Protein AF-A0A0L0F4X4-F1 (afdb_monomer)

Mean predicted aligned error: 3.82 Å

Solvent-accessible surface area (backbone atoms only — not comparable to full-atom values): 4956 Å² total; per-residue (Å²): 120,69,64,62,57,53,52,53,51,49,54,49,53,53,49,55,57,60,69,44,48,64,56,52,63,56,51,57,80,76,48,92,61,45,67,62,46,72,73,46,74,58,91,73,36,34,33,30,35,35,40,47,98,86,69,52,73,48,76,45,83,42,75,70,97,49,69,66,63,53,49,50,50,53,49,55,51,48,59,58,71,76,104

Structure (mmCIF, N/CA/C/O backbone):
data_AF-A0A0L0F4X4-F1
#
_entry.id   AF-A0A0L0F4X4-F1
#
loop_
_atom_site.group_PDB
_atom_site.id
_atom_site.type_symbol
_atom_site.label_atom_id
_atom_site.label_alt_id
_atom_site.label_comp_id
_atom_site.label_asym_id
_atom_site.label_entity_id
_atom_site.label_seq_id
_atom_site.pdbx_PDB_ins_code
_atom_site.Cartn_x
_atom_site.Cartn_y
_atom_site.Cartn_z
_atom_site.occupancy
_atom_site.B_iso_or_equiv
_atom_site.auth_seq_id
_atom_site.auth_comp_id
_atom_site.auth_asym_id
_atom_site.auth_atom_id
_atom_site.pdbx_PDB_model_num
ATOM 1 N N . ASP A 1 1 ? 8.434 -6.735 -29.846 1.00 61.38 1 ASP A N 1
ATOM 2 C CA . ASP A 1 1 ? 7.952 -7.351 -28.595 1.00 61.38 1 ASP A CA 1
ATOM 3 C C . ASP A 1 1 ? 7.799 -6.365 -27.445 1.00 61.38 1 ASP A C 1
ATOM 5 O O . ASP A 1 1 ? 8.546 -6.410 -26.478 1.00 61.38 1 ASP A O 1
ATOM 9 N N . ALA A 1 2 ? 6.829 -5.450 -27.520 1.00 72.38 2 ALA A N 1
ATOM 10 C CA . ALA A 1 2 ? 6.479 -4.615 -26.365 1.00 72.38 2 ALA A CA 1
ATOM 11 C C . ALA A 1 2 ? 5.609 -5.388 -25.356 1.00 72.38 2 ALA A C 1
ATOM 13 O O . ALA A 1 2 ? 5.704 -5.145 -24.157 1.00 72.38 2 ALA A O 1
ATOM 14 N N . ASP A 1 3 ? 4.807 -6.341 -25.838 1.00 74.56 3 ASP A N 1
ATOM 15 C CA . ASP A 1 3 ? 3.893 -7.126 -25.005 1.00 74.56 3 ASP A CA 1
ATOM 16 C C . ASP A 1 3 ? 4.638 -8.096 -24.083 1.00 74.56 3 ASP A C 1
ATOM 18 O O . ASP A 1 3 ? 4.392 -8.084 -22.881 1.00 74.56 3 ASP A O 1
ATOM 22 N N . ALA A 1 4 ? 5.652 -8.808 -24.590 1.00 75.88 4 ALA A N 1
ATOM 23 C CA . ALA A 1 4 ? 6.494 -9.684 -23.768 1.00 75.88 4 ALA A CA 1
ATOM 24 C C . ALA A 1 4 ? 7.153 -8.938 -22.591 1.00 75.88 4 ALA A C 1
ATOM 26 O O . ALA A 1 4 ? 7.161 -9.424 -21.463 1.00 75.88 4 ALA A O 1
ATOM 27 N N . LYS A 1 5 ? 7.636 -7.710 -22.830 1.00 74.56 5 LYS A N 1
ATOM 28 C CA . LYS A 1 5 ? 8.229 -6.860 -21.786 1.00 74.56 5 LYS A CA 1
ATOM 29 C C . LYS A 1 5 ? 7.193 -6.378 -20.761 1.00 74.56 5 LYS A C 1
ATOM 31 O O . LYS A 1 5 ? 7.512 -6.212 -19.586 1.00 74.56 5 LYS A O 1
ATOM 36 N N . ARG A 1 6 ? 5.947 -6.134 -21.183 1.00 78.06 6 ARG A N 1
ATOM 37 C CA . ARG A 1 6 ? 4.854 -5.770 -20.263 1.00 78.06 6 ARG A CA 1
ATOM 38 C C . ARG A 1 6 ? 4.454 -6.951 -19.383 1.00 78.06 6 ARG A C 1
ATOM 40 O O . ARG A 1 6 ? 4.186 -6.733 -18.205 1.00 78.06 6 ARG A O 1
ATOM 47 N N . ASP A 1 7 ? 4.437 -8.162 -19.928 1.00 80.69 7 ASP A N 1
ATOM 48 C CA . ASP A 1 7 ? 4.114 -9.373 -19.172 1.00 80.69 7 ASP A CA 1
ATOM 49 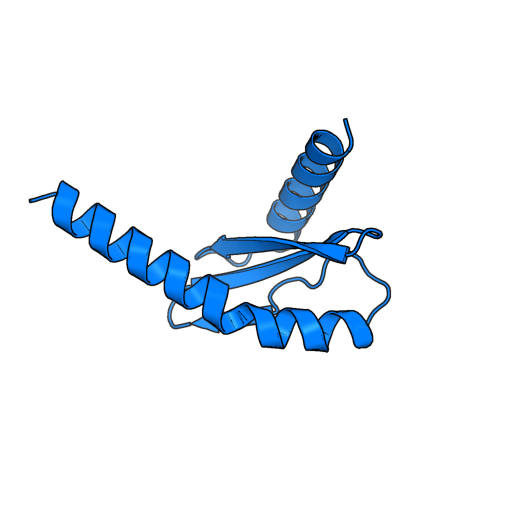C C . ASP A 1 7 ? 5.219 -9.746 -18.175 1.00 80.69 7 ASP A C 1
ATOM 51 O O . ASP A 1 7 ? 4.920 -10.039 -17.018 1.00 80.69 7 ASP A O 1
ATOM 55 N N . GLU A 1 8 ? 6.494 -9.622 -18.552 1.00 80.06 8 GLU A N 1
ATOM 56 C CA . GLU A 1 8 ? 7.621 -9.802 -17.625 1.00 80.06 8 GLU A CA 1
ATOM 57 C C . GLU A 1 8 ? 7.535 -8.837 -16.430 1.00 80.06 8 GLU A C 1
ATOM 59 O O . GLU A 1 8 ? 7.605 -9.263 -15.275 1.00 80.06 8 GLU A O 1
ATOM 64 N N . ASN A 1 9 ? 7.262 -7.553 -16.691 1.00 84.69 9 ASN A N 1
ATOM 65 C CA . ASN A 1 9 ? 7.063 -6.562 -15.633 1.00 84.69 9 ASN A CA 1
ATOM 66 C C . ASN A 1 9 ? 5.869 -6.909 -14.729 1.00 84.69 9 ASN A C 1
ATOM 68 O O . ASN A 1 9 ? 5.925 -6.682 -13.524 1.00 84.69 9 ASN A O 1
ATOM 72 N N . ARG A 1 10 ? 4.786 -7.479 -15.272 1.00 89.31 10 ARG A N 1
ATOM 73 C CA . ARG A 1 10 ? 3.634 -7.913 -14.462 1.00 89.31 10 ARG A CA 1
ATOM 74 C C . ARG A 1 10 ? 4.006 -9.040 -13.509 1.00 89.31 10 ARG A C 1
ATOM 76 O O . ARG A 1 10 ? 3.624 -8.984 -12.342 1.00 89.31 10 ARG A O 1
ATOM 83 N N . HIS A 1 11 ? 4.751 -10.032 -13.988 1.00 93.00 11 HIS A N 1
ATOM 84 C CA . HIS A 1 11 ? 5.206 -11.140 -13.152 1.00 93.00 11 HIS A CA 1
ATOM 85 C C . HIS A 1 11 ? 6.175 -10.673 -12.068 1.00 93.00 11 HIS A C 1
ATOM 87 O O . HIS A 1 11 ? 6.045 -11.097 -10.921 1.00 93.00 11 HIS A O 1
ATOM 93 N N 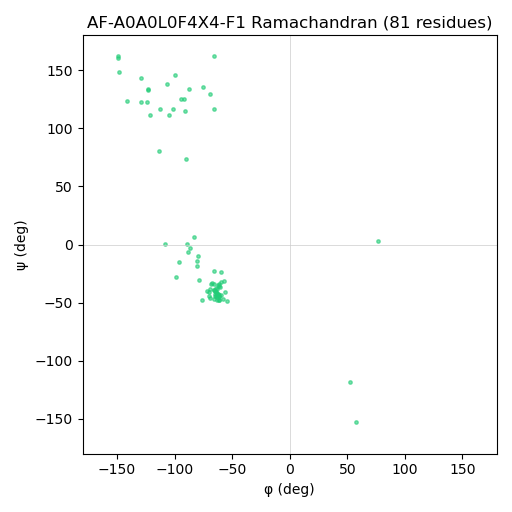. LEU A 1 12 ? 7.084 -9.754 -12.402 1.00 94.06 12 LEU A N 1
ATOM 94 C CA . LEU A 1 12 ? 7.987 -9.156 -11.424 1.00 94.06 12 LEU A CA 1
ATOM 95 C C . LEU A 1 12 ? 7.218 -8.364 -10.359 1.00 94.06 12 LEU A C 1
ATOM 97 O O . LEU A 1 12 ? 7.430 -8.579 -9.170 1.00 94.06 12 LEU A O 1
ATOM 101 N N . ASN A 1 13 ? 6.276 -7.510 -10.767 1.00 94.38 13 ASN A N 1
ATOM 102 C CA . ASN A 1 13 ? 5.462 -6.728 -9.835 1.00 94.38 13 ASN A CA 1
ATOM 103 C C . ASN A 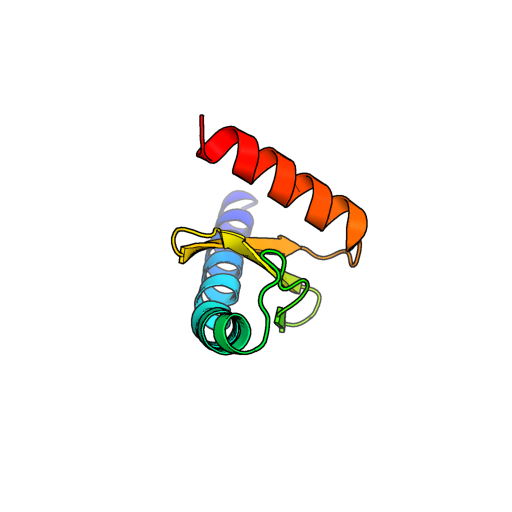1 13 ? 4.666 -7.633 -8.887 1.00 94.38 13 ASN A C 1
ATOM 105 O O . ASN A 1 13 ? 4.611 -7.388 -7.684 1.00 94.38 13 ASN A O 1
ATOM 109 N N . GLN A 1 14 ? 4.075 -8.701 -9.429 1.00 95.06 14 GLN A N 1
ATOM 110 C CA . GLN A 1 14 ? 3.361 -9.699 -8.644 1.00 95.06 14 GLN A CA 1
ATOM 111 C C . GLN A 1 14 ? 4.295 -10.395 -7.647 1.00 95.06 14 GLN A C 1
ATOM 113 O O . GLN A 1 14 ? 3.926 -10.568 -6.489 1.00 95.06 14 GLN A O 1
ATOM 118 N N . PHE A 1 15 ? 5.497 -10.775 -8.078 1.00 96.50 15 PHE A N 1
ATOM 119 C CA . PHE A 1 15 ? 6.489 -11.403 -7.213 1.00 96.50 15 PHE A CA 1
ATOM 120 C C . PHE A 1 15 ? 6.904 -10.489 -6.054 1.00 96.50 15 PHE A C 1
ATOM 122 O O . PHE A 1 15 ? 6.871 -10.933 -4.910 1.00 96.50 15 PHE A O 1
ATOM 129 N N . ILE A 1 16 ? 7.223 -9.219 -6.329 1.00 96.50 16 ILE A N 1
ATOM 130 C CA . ILE A 1 16 ? 7.653 -8.259 -5.299 1.00 96.50 16 ILE A CA 1
ATOM 131 C C . ILE A 1 16 ? 6.549 -8.047 -4.258 1.00 96.50 16 ILE A C 1
ATOM 133 O O . ILE A 1 16 ? 6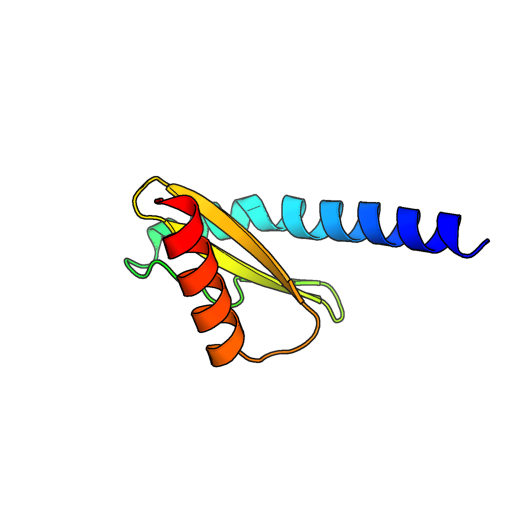.802 -8.137 -3.061 1.00 96.50 16 ILE A O 1
ATOM 137 N N . VAL A 1 17 ? 5.307 -7.812 -4.696 1.00 96.69 17 VAL A N 1
ATOM 138 C CA . VAL A 1 17 ? 4.188 -7.586 -3.767 1.00 96.69 17 VAL A CA 1
ATOM 139 C C . VAL A 1 17 ? 3.900 -8.832 -2.929 1.00 96.69 17 VAL A C 1
ATOM 141 O O . VAL A 1 17 ? 3.698 -8.709 -1.724 1.00 96.69 17 VAL A O 1
ATOM 144 N N . HIS A 1 18 ? 3.916 -10.028 -3.529 1.00 96.31 18 HIS A N 1
ATOM 145 C CA . HIS A 1 18 ? 3.718 -11.274 -2.774 1.00 96.31 18 HIS A CA 1
ATOM 146 C C . HIS A 1 18 ? 4.834 -11.529 -1.768 1.00 96.31 18 HIS A C 1
ATOM 148 O O . HIS A 1 18 ? 4.551 -12.002 -0.671 1.00 96.31 18 HIS A O 1
ATOM 154 N N . ALA A 1 19 ? 6.077 -11.202 -2.117 1.00 96.31 19 ALA A N 1
ATOM 155 C CA . ALA A 1 19 ? 7.214 -11.341 -1.216 1.00 96.31 19 ALA A CA 1
ATOM 156 C C . ALA A 1 19 ? 7.140 -10.400 -0.004 1.00 96.31 19 ALA A C 1
ATOM 158 O O . ALA A 1 19 ? 7.756 -10.709 1.000 1.00 96.31 19 ALA A O 1
ATOM 159 N N . GLY A 1 20 ? 6.391 -9.293 -0.077 1.00 95.94 20 GLY A N 1
ATOM 160 C CA . GLY A 1 20 ? 6.197 -8.373 1.049 1.00 95.94 20 GLY A CA 1
ATOM 161 C C . GLY A 1 20 ? 5.012 -8.707 1.966 1.00 95.94 20 GLY A C 1
ATOM 162 O O . GLY A 1 20 ? 4.734 -7.944 2.893 1.00 95.94 20 GLY A O 1
ATOM 163 N N . LEU A 1 21 ? 4.256 -9.781 1.703 1.00 96.88 21 LEU A N 1
ATOM 164 C CA . LEU A 1 21 ? 3.052 -10.117 2.480 1.00 96.88 21 LEU A CA 1
ATOM 165 C C . LEU A 1 21 ? 3.358 -10.485 3.935 1.00 96.88 21 LEU A C 1
ATOM 167 O O . LEU A 1 21 ? 2.607 -10.097 4.828 1.00 96.88 21 LEU A O 1
ATOM 171 N N . ASP A 1 22 ? 4.444 -11.212 4.170 1.00 96.06 22 ASP A N 1
ATOM 172 C CA . ASP A 1 22 ? 4.913 -11.598 5.502 1.00 96.06 22 ASP A CA 1
ATOM 173 C C . ASP A 1 22 ? 5.297 -10.371 6.344 1.00 96.06 22 ASP A C 1
ATOM 175 O O . ASP A 1 22 ? 4.881 -10.254 7.497 1.00 96.06 22 ASP A O 1
ATOM 179 N N . ILE A 1 23 ? 5.982 -9.397 5.740 1.00 96.50 23 ILE A N 1
ATOM 180 C CA . ILE A 1 23 ? 6.346 -8.131 6.385 1.00 96.50 23 ILE A CA 1
ATOM 181 C C . ILE A 1 23 ? 5.088 -7.342 6.774 1.00 96.50 23 ILE A C 1
ATOM 183 O O . ILE A 1 23 ? 5.009 -6.799 7.877 1.00 96.50 23 ILE A O 1
ATOM 187 N N . VAL A 1 24 ? 4.074 -7.288 5.899 1.00 97.25 24 VAL A N 1
ATOM 188 C CA . VAL A 1 24 ? 2.786 -6.646 6.224 1.00 97.25 24 VAL A CA 1
ATOM 189 C C . VAL A 1 24 ? 2.110 -7.349 7.397 1.00 97.25 24 VAL A C 1
ATOM 191 O O . VAL A 1 24 ? 1.580 -6.683 8.284 1.00 97.25 24 VAL A O 1
ATOM 194 N N . GLU A 1 25 ? 2.115 -8.681 7.411 1.00 94.94 25 GLU A N 1
ATOM 195 C CA . GLU A 1 25 ? 1.514 -9.470 8.487 1.00 94.94 25 GLU A CA 1
ATOM 196 C C . GLU A 1 25 ? 2.187 -9.235 9.835 1.00 94.94 25 GLU A C 1
ATOM 198 O O . GLU A 1 25 ? 1.485 -9.132 10.840 1.00 94.94 25 GLU A O 1
ATOM 203 N N . GLU A 1 26 ? 3.507 -9.075 9.863 1.00 95.56 26 GLU A N 1
ATOM 204 C CA . GLU A 1 26 ? 4.234 -8.698 11.073 1.00 95.56 26 GLU A CA 1
ATOM 205 C C . GLU A 1 26 ? 3.928 -7.248 11.491 1.00 95.56 26 GLU A C 1
ATOM 207 O O . GLU A 1 26 ? 3.606 -6.983 12.653 1.00 95.56 26 GLU A O 1
ATOM 212 N N . ALA A 1 27 ? 3.948 -6.308 10.541 1.00 95.31 27 ALA A N 1
ATOM 213 C CA . ALA A 1 27 ? 3.776 -4.880 10.803 1.00 95.31 27 ALA A CA 1
ATOM 214 C C . ALA A 1 27 ? 2.413 -4.532 11.426 1.00 95.31 27 ALA A C 1
ATOM 216 O O . ALA A 1 27 ? 2.343 -3.642 12.280 1.00 95.31 27 ALA A O 1
ATOM 217 N N . VAL A 1 28 ? 1.342 -5.249 11.069 1.00 95.69 28 VAL A N 1
ATOM 218 C CA . VAL A 1 28 ? -0.008 -5.054 11.639 1.00 95.69 28 VAL A CA 1
ATOM 219 C C . VAL A 1 28 ? -0.026 -5.206 13.163 1.00 95.69 28 VAL A C 1
ATOM 221 O O . VAL A 1 28 ? -0.791 -4.522 13.838 1.00 95.69 28 VAL A O 1
ATOM 224 N N . TRP A 1 29 ? 0.839 -6.045 13.735 1.00 94.00 29 TRP A N 1
ATOM 225 C CA . TRP A 1 29 ? 0.895 -6.247 15.187 1.00 94.00 29 TRP A CA 1
ATOM 226 C C . TRP A 1 29 ? 1.651 -5.143 15.932 1.00 94.00 29 TRP A C 1
ATOM 228 O O . TRP A 1 29 ? 1.613 -5.088 17.161 1.00 94.00 29 TRP A O 1
ATOM 238 N N . THR A 1 30 ? 2.328 -4.252 15.208 1.00 94.56 30 THR A N 1
ATOM 239 C CA . THR A 1 30 ? 3.177 -3.201 15.789 1.00 94.56 30 THR A CA 1
ATOM 240 C C . THR A 1 30 ? 2.467 -1.854 15.929 1.00 94.56 30 THR A C 1
ATOM 242 O O . THR A 1 30 ? 2.944 -0.972 16.645 1.00 94.56 30 THR A O 1
ATOM 245 N N . THR A 1 31 ? 1.326 -1.660 15.258 1.00 93.62 31 THR A N 1
ATOM 246 C CA . THR A 1 31 ? 0.630 -0.371 15.211 1.00 93.62 31 THR A CA 1
ATOM 247 C C . THR A 1 31 ? -0.883 -0.531 15.101 1.00 93.62 31 THR A C 1
ATOM 249 O O . THR A 1 31 ? -1.381 -1.455 14.474 1.00 93.62 31 THR A O 1
ATOM 252 N N . ALA A 1 32 ? -1.628 0.412 15.682 1.00 93.25 32 ALA A N 1
ATOM 253 C CA . ALA A 1 32 ? -3.079 0.505 15.509 1.00 93.25 32 ALA A CA 1
ATOM 254 C C . ALA A 1 32 ? -3.488 1.322 14.264 1.00 93.25 32 ALA A C 1
ATOM 256 O O . ALA A 1 32 ? -4.676 1.474 13.982 1.00 93.25 32 ALA A O 1
ATOM 257 N N . ASN A 1 33 ? -2.524 1.898 13.537 1.00 95.12 33 ASN A N 1
ATOM 258 C CA . ASN A 1 33 ? -2.803 2.675 12.334 1.00 95.12 33 ASN A CA 1
ATOM 259 C C . ASN A 1 33 ? -3.159 1.751 11.165 1.00 95.12 33 ASN A C 1
ATOM 261 O O . ASN A 1 33 ? -2.441 0.796 10.892 1.00 95.12 33 ASN A O 1
ATOM 265 N N . LEU A 1 34 ? -4.207 2.096 10.411 1.00 95.81 34 LEU A N 1
ATOM 266 C CA . LEU A 1 34 ? -4.573 1.356 9.196 1.00 95.81 34 LEU A CA 1
ATOM 267 C C . LEU A 1 34 ? -3.521 1.509 8.087 1.00 95.81 34 LEU A C 1
ATOM 269 O O . LEU A 1 34 ? -3.294 0.591 7.311 1.00 95.81 34 LEU A O 1
ATOM 273 N N . ASN A 1 35 ? -2.865 2.669 8.000 1.00 96.50 35 ASN A N 1
ATOM 274 C CA . ASN A 1 35 ? -1.800 2.911 7.028 1.00 96.50 35 ASN A CA 1
ATOM 275 C C . ASN A 1 35 ? -0.434 2.552 7.633 1.00 96.50 35 ASN A C 1
ATOM 277 O O . ASN A 1 35 ? 0.022 3.226 8.561 1.00 96.50 35 ASN A O 1
ATOM 281 N N . LEU A 1 36 ? 0.218 1.536 7.066 1.00 96.38 36 LEU A N 1
ATOM 282 C CA . LEU A 1 36 ? 1.541 1.048 7.467 1.00 96.38 36 LEU A CA 1
ATOM 283 C C . LEU A 1 36 ? 2.688 1.775 6.747 1.00 96.38 36 LEU A C 1
ATOM 285 O O . LEU A 1 36 ? 3.848 1.591 7.104 1.00 96.38 36 LEU A O 1
ATOM 289 N N . ARG A 1 37 ? 2.368 2.644 5.778 1.00 95.94 37 ARG A N 1
ATOM 290 C CA . ARG A 1 37 ? 3.314 3.335 4.887 1.00 95.94 37 ARG A CA 1
ATOM 291 C C . ARG A 1 37 ? 4.160 2.321 4.112 1.00 95.94 37 ARG A C 1
ATOM 293 O O . ARG A 1 37 ? 3.679 1.227 3.822 1.00 95.94 37 ARG A O 1
ATOM 300 N N . VAL A 1 38 ? 5.373 2.705 3.717 1.00 96.56 38 VAL A N 1
ATOM 301 C CA . VAL A 1 38 ? 6.334 1.816 3.057 1.00 96.56 38 VAL A CA 1
ATOM 302 C C . VAL A 1 38 ? 6.765 0.723 4.036 1.00 96.56 38 VAL A C 1
ATOM 304 O O . VAL A 1 38 ? 7.382 1.024 5.056 1.00 96.56 38 VAL A O 1
ATOM 307 N N . VAL A 1 39 ? 6.451 -0.525 3.699 1.00 95.88 39 VAL A N 1
ATOM 308 C CA . VAL A 1 39 ? 6.799 -1.723 4.475 1.00 95.88 39 VAL A CA 1
ATOM 309 C C . VAL A 1 39 ? 8.030 -2.437 3.923 1.00 95.88 39 VAL A C 1
ATOM 311 O O . VAL A 1 39 ? 8.757 -3.056 4.687 1.00 95.88 39 VAL A O 1
ATOM 314 N N . ASP A 1 40 ? 8.294 -2.316 2.620 1.00 96.00 40 ASP A N 1
ATOM 315 C CA . ASP A 1 40 ? 9.434 -2.958 1.964 1.00 96.00 40 ASP A CA 1
ATOM 316 C C . ASP A 1 40 ? 9.952 -2.127 0.779 1.00 96.00 40 ASP A C 1
ATOM 318 O O . ASP A 1 40 ? 9.266 -1.232 0.266 1.00 96.00 40 ASP A O 1
ATOM 322 N N . LYS A 1 41 ? 11.183 -2.415 0.351 1.00 95.81 41 LYS A N 1
ATOM 323 C CA . LYS A 1 41 ? 11.827 -1.813 -0.812 1.00 95.81 41 LYS A CA 1
ATOM 324 C C . LYS A 1 41 ? 12.650 -2.848 -1.583 1.00 95.81 41 LYS A C 1
ATOM 326 O O . LYS A 1 41 ? 13.640 -3.368 -1.073 1.00 95.81 41 LYS A O 1
ATOM 331 N N . PHE A 1 42 ? 12.343 -3.001 -2.869 1.00 95.56 42 PHE A N 1
ATOM 332 C CA . PHE A 1 42 ? 13.101 -3.815 -3.814 1.00 95.56 42 PHE A CA 1
ATOM 333 C C . PHE A 1 42 ? 13.604 -2.959 -4.986 1.00 95.56 42 PHE A C 1
ATOM 335 O O . PHE A 1 42 ? 12.823 -2.501 -5.817 1.00 95.56 42 PHE A O 1
ATOM 342 N N . ASN A 1 43 ? 14.922 -2.751 -5.073 1.00 94.25 43 ASN A N 1
ATOM 343 C CA . ASN A 1 43 ? 15.557 -1.830 -6.028 1.00 94.25 43 ASN A CA 1
ATOM 344 C C . ASN A 1 43 ? 14.935 -0.416 -5.980 1.00 94.25 43 ASN A C 1
ATOM 346 O O . ASN A 1 43 ? 15.022 0.259 -4.953 1.00 94.25 43 ASN A O 1
ATOM 350 N N . GLU A 1 44 ? 14.352 0.057 -7.079 1.00 94.00 44 GLU A N 1
ATOM 351 C CA . GLU A 1 44 ? 13.616 1.318 -7.179 1.00 94.00 44 GLU A CA 1
ATOM 352 C C . GLU A 1 44 ? 12.172 1.239 -6.666 1.00 94.00 44 GLU A C 1
ATOM 354 O O . GLU A 1 44 ? 11.562 2.279 -6.426 1.00 94.00 44 GLU A O 1
ATOM 359 N N . TRP A 1 45 ? 11.637 0.034 -6.468 1.00 95.94 45 TRP A N 1
ATOM 360 C CA . TRP A 1 45 ? 10.252 -0.175 -6.074 1.00 95.94 45 TRP A CA 1
ATOM 361 C C . TRP A 1 45 ? 10.081 -0.148 -4.563 1.00 95.94 45 TRP A C 1
ATOM 363 O O . TRP A 1 45 ? 10.797 -0.809 -3.811 1.00 95.94 45 TRP A O 1
ATOM 373 N N . PHE A 1 46 ? 9.072 0.584 -4.126 1.00 97.25 46 PHE A N 1
ATOM 374 C CA . PHE A 1 46 ? 8.583 0.628 -2.764 1.00 97.25 46 PHE A CA 1
ATOM 375 C C . PHE A 1 46 ? 7.253 -0.114 -2.685 1.00 97.25 46 PHE A C 1
ATOM 377 O O . PHE A 1 46 ? 6.375 0.068 -3.532 1.00 97.25 46 PHE A O 1
ATOM 384 N N . THR A 1 47 ? 7.084 -0.898 -1.628 1.00 97.38 47 THR A N 1
ATOM 385 C CA . THR A 1 47 ? 5.812 -1.538 -1.298 1.00 97.38 47 THR A CA 1
ATOM 386 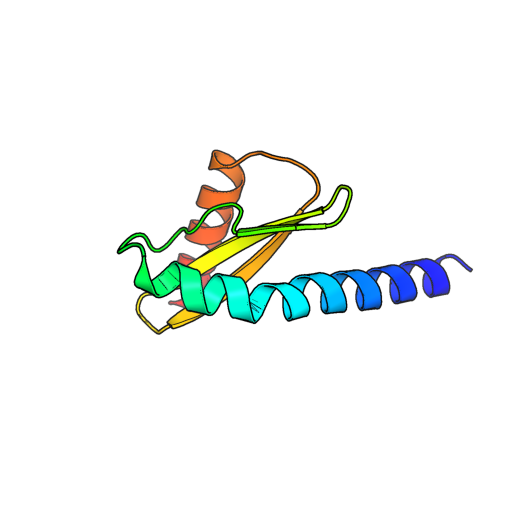C C . THR A 1 47 ? 5.207 -0.788 -0.123 1.00 97.38 47 THR A C 1
ATOM 388 O O . THR A 1 47 ? 5.742 -0.840 0.984 1.00 97.38 47 THR A O 1
ATOM 391 N N . SER A 1 48 ? 4.101 -0.077 -0.349 1.00 97.88 48 SER A N 1
ATOM 392 C CA . SER A 1 48 ? 3.302 0.531 0.723 1.00 97.88 48 SER A CA 1
ATOM 393 C C . SER A 1 48 ? 2.080 -0.316 1.044 1.00 97.88 48 SER A C 1
ATOM 395 O O . SER A 1 48 ? 1.488 -0.903 0.138 1.00 97.88 48 SER A O 1
ATOM 397 N N . ALA A 1 49 ? 1.672 -0.341 2.313 1.00 98.00 49 ALA A N 1
ATOM 398 C CA . ALA A 1 49 ? 0.533 -1.138 2.754 1.00 98.00 49 ALA A CA 1
ATOM 399 C C . ALA A 1 49 ? -0.489 -0.348 3.583 1.00 98.00 49 ALA A C 1
ATOM 401 O O . ALA A 1 49 ? -0.149 0.497 4.413 1.00 98.00 49 ALA A O 1
ATOM 402 N N . PHE A 1 50 ? -1.760 -0.681 3.377 1.00 98.12 50 PHE A N 1
ATOM 403 C CA . PHE A 1 50 ? -2.897 -0.242 4.173 1.00 98.12 50 PHE A CA 1
ATOM 404 C C . PHE A 1 50 ? -3.719 -1.467 4.562 1.00 98.12 50 PHE A C 1
ATOM 406 O O . PHE A 1 50 ? -4.171 -2.216 3.699 1.00 98.12 50 PHE A O 1
ATOM 413 N N . VAL A 1 51 ? -3.923 -1.688 5.854 1.00 97.81 51 VAL A N 1
ATOM 414 C CA . VAL A 1 51 ? -4.686 -2.824 6.366 1.00 97.81 51 VAL A CA 1
ATOM 415 C C . VAL A 1 51 ? -5.956 -2.302 7.010 1.00 97.81 51 VAL A C 1
ATOM 417 O O . VAL A 1 51 ? -5.925 -1.537 7.968 1.00 97.81 51 VAL A O 1
ATOM 420 N N . THR A 1 52 ? -7.090 -2.696 6.440 1.00 96.56 52 THR A N 1
ATOM 421 C CA . THR A 1 52 ? -8.422 -2.318 6.926 1.00 96.56 52 THR A CA 1
ATOM 422 C C . THR A 1 52 ? -8.703 -2.925 8.304 1.00 96.56 52 THR A C 1
ATOM 424 O O . THR A 1 52 ? -8.113 -3.938 8.682 1.00 96.56 52 THR A O 1
ATOM 427 N N 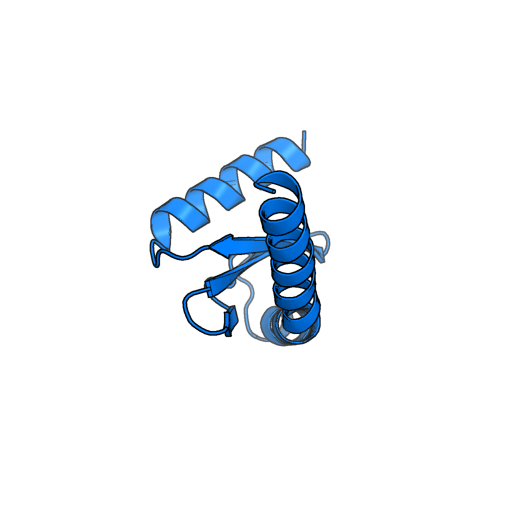. ALA A 1 53 ? -9.692 -2.386 9.024 1.00 93.12 53 ALA A N 1
ATOM 428 C CA . ALA A 1 53 ? -10.140 -2.969 10.293 1.00 93.12 53 ALA A CA 1
ATOM 429 C C . ALA A 1 53 ? -10.657 -4.419 10.147 1.00 93.12 53 ALA A C 1
ATOM 431 O O . ALA A 1 53 ? -10.629 -5.182 11.107 1.00 93.12 53 ALA A O 1
ATOM 432 N N . GLY A 1 54 ? -11.098 -4.813 8.945 1.00 93.62 54 GLY A N 1
ATOM 433 C CA . GLY A 1 54 ? -11.492 -6.186 8.615 1.00 93.62 54 GLY A CA 1
ATOM 434 C C . GLY A 1 54 ? -10.327 -7.109 8.235 1.00 93.62 54 GLY A C 1
ATOM 435 O O . GLY A 1 54 ? -10.567 -8.219 7.770 1.00 93.62 54 GLY A O 1
ATOM 436 N N . GLY A 1 55 ? -9.073 -6.660 8.355 1.00 94.38 55 GLY A N 1
ATOM 437 C CA . GLY A 1 55 ? -7.881 -7.448 8.026 1.00 94.38 55 GLY A CA 1
ATOM 438 C C . GLY A 1 55 ? -7.585 -7.579 6.527 1.00 94.38 55 GLY A C 1
ATOM 439 O O . GLY A 1 55 ? -6.629 -8.253 6.146 1.00 94.38 55 GLY A O 1
ATOM 440 N N . THR A 1 56 ? -8.367 -6.929 5.656 1.00 97.19 56 THR A N 1
ATOM 441 C CA . THR A 1 56 ? -8.059 -6.853 4.217 1.00 97.19 56 THR A CA 1
ATOM 442 C C . THR A 1 56 ? -6.831 -5.969 4.000 1.00 97.19 56 THR A C 1
ATOM 444 O O . THR A 1 56 ? -6.792 -4.853 4.524 1.00 97.19 56 THR A O 1
ATOM 447 N N . LYS A 1 57 ? -5.848 -6.469 3.241 1.00 97.50 57 LYS A N 1
ATOM 448 C CA . LYS A 1 57 ? -4.558 -5.820 2.968 1.00 97.50 57 LYS A CA 1
ATOM 449 C C . LYS A 1 57 ? -4.578 -5.191 1.576 1.00 97.50 57 LYS A C 1
ATOM 451 O O . LYS A 1 57 ? -4.679 -5.902 0.579 1.00 97.50 57 LYS A O 1
ATOM 456 N N . PHE A 1 58 ? -4.464 -3.874 1.501 1.00 98.19 58 PHE A N 1
ATOM 457 C CA . PHE A 1 58 ? -4.164 -3.163 0.265 1.00 98.19 58 PHE A CA 1
ATOM 458 C C . PHE A 1 58 ? -2.660 -2.942 0.192 1.00 98.19 58 PHE A C 1
ATOM 460 O O . PHE A 1 58 ? -2.068 -2.385 1.113 1.00 98.19 58 PHE A O 1
ATOM 467 N N . MET A 1 59 ? -2.047 -3.389 -0.898 1.00 97.62 59 MET A N 1
ATOM 468 C CA . MET A 1 59 ? -0.617 -3.235 -1.146 1.00 97.62 59 MET A CA 1
ATOM 469 C C . MET A 1 59 ? -0.429 -2.500 -2.464 1.00 97.62 59 MET A C 1
ATOM 471 O O . MET A 1 59 ? -1.083 -2.818 -3.458 1.00 97.62 59 MET A O 1
ATOM 475 N N . LEU A 1 60 ? 0.452 -1.507 -2.460 1.00 97.62 60 LEU A N 1
ATOM 476 C CA . LEU A 1 60 ? 0.763 -0.690 -3.620 1.00 97.62 60 LEU A CA 1
ATOM 477 C C . LEU A 1 60 ? 2.260 -0.765 -3.883 1.00 97.62 60 LEU A C 1
ATOM 479 O O . LEU A 1 60 ? 3.054 -0.415 -3.012 1.00 97.62 60 LEU A O 1
ATOM 483 N N . LEU A 1 61 ? 2.614 -1.192 -5.092 1.00 97.00 61 LEU A N 1
ATOM 484 C CA . LEU A 1 61 ? 3.969 -1.105 -5.617 1.00 97.00 61 LEU A CA 1
ATOM 485 C C . LEU A 1 61 ? 4.116 0.216 -6.377 1.00 97.00 61 LEU A C 1
ATOM 487 O O . LEU A 1 61 ? 3.321 0.496 -7.276 1.00 97.00 61 LEU A O 1
ATOM 491 N N . HIS A 1 62 ? 5.101 1.030 -6.015 1.00 95.88 62 HIS A N 1
ATOM 492 C CA . HIS A 1 62 ? 5.320 2.358 -6.596 1.00 95.88 62 HIS A CA 1
ATOM 493 C C . HIS A 1 62 ? 6.808 2.722 -6.606 1.00 95.88 62 HIS A C 1
ATOM 495 O O . HIS A 1 62 ? 7.600 2.121 -5.891 1.00 95.88 62 HIS A O 1
ATOM 501 N N . ASP A 1 63 ? 7.203 3.679 -7.439 1.00 95.06 63 ASP A N 1
ATOM 502 C CA . ASP A 1 63 ? 8.592 4.132 -7.619 1.00 95.06 63 ASP A CA 1
ATOM 503 C C . ASP A 1 63 ? 8.853 5.533 -7.028 1.00 95.06 63 ASP A C 1
ATOM 505 O O . ASP A 1 63 ? 9.974 6.046 -7.078 1.00 95.06 63 ASP A O 1
ATOM 509 N N . THR A 1 64 ? 7.834 6.164 -6.433 1.00 93.50 64 THR A N 1
ATOM 510 C CA . THR A 1 64 ? 7.907 7.519 -5.872 1.00 93.50 64 THR A CA 1
ATOM 511 C C . THR A 1 64 ? 7.522 7.540 -4.402 1.00 93.50 64 THR A C 1
ATOM 513 O O . THR A 1 64 ? 6.499 7.016 -3.983 1.00 93.50 64 THR A O 1
ATOM 516 N N . ARG A 1 65 ? 8.329 8.209 -3.579 1.00 88.00 65 ARG A N 1
ATOM 517 C CA . ARG A 1 65 ? 8.078 8.292 -2.139 1.00 88.00 65 ARG A CA 1
ATOM 518 C C . ARG A 1 65 ? 7.212 9.504 -1.793 1.00 88.00 65 ARG A C 1
ATOM 520 O O . ARG A 1 65 ? 7.715 10.490 -1.261 1.00 88.00 65 ARG A O 1
ATOM 527 N N . ASP A 1 66 ? 5.927 9.414 -2.116 1.00 94.94 66 ASP A N 1
ATOM 528 C CA . ASP A 1 66 ? 4.913 10.419 -1.778 1.00 94.94 66 ASP A CA 1
ATOM 529 C C . ASP A 1 66 ? 3.895 9.850 -0.776 1.00 94.94 66 ASP A C 1
ATOM 531 O O . ASP A 1 66 ? 2.810 9.382 -1.131 1.00 94.94 66 ASP A O 1
ATOM 535 N N . ASP A 1 67 ? 4.284 9.839 0.501 1.00 93.50 67 ASP A N 1
ATOM 536 C CA . ASP A 1 67 ? 3.518 9.195 1.574 1.00 93.50 67 ASP A CA 1
ATOM 537 C C . ASP A 1 67 ? 2.099 9.785 1.730 1.00 93.50 67 ASP A C 1
ATOM 539 O O . ASP A 1 67 ? 1.167 9.055 2.085 1.00 93.50 67 ASP A O 1
ATOM 543 N N . ASP A 1 68 ? 1.920 11.080 1.450 1.00 96.00 68 ASP A N 1
ATOM 544 C CA . ASP A 1 68 ? 0.638 11.773 1.604 1.00 96.00 68 ASP A CA 1
ATOM 545 C C . ASP A 1 68 ? -0.328 11.422 0.468 1.00 96.00 68 ASP A C 1
ATOM 547 O O . ASP A 1 68 ? -1.470 11.031 0.729 1.00 96.00 68 ASP A O 1
ATOM 551 N N . ASN A 1 69 ? 0.124 11.477 -0.789 1.00 97.06 69 ASN A N 1
ATOM 552 C CA . ASN A 1 69 ? -0.721 11.093 -1.921 1.00 97.06 69 ASN A CA 1
ATOM 553 C C . ASN A 1 69 ? -1.072 9.602 -1.892 1.00 97.06 69 ASN A C 1
ATOM 555 O O . ASN A 1 69 ? -2.221 9.237 -2.145 1.00 97.06 69 ASN A O 1
ATOM 559 N N . ILE A 1 70 ? -0.127 8.739 -1.507 1.00 97.75 70 ILE A N 1
ATOM 560 C CA . ILE A 1 70 ? -0.376 7.298 -1.360 1.00 97.75 70 ILE A CA 1
ATOM 561 C C . ILE A 1 70 ? -1.396 7.029 -0.248 1.00 97.75 70 ILE A C 1
ATOM 563 O O . ILE A 1 70 ? -2.292 6.198 -0.406 1.00 97.75 70 ILE A O 1
ATOM 567 N N . LYS A 1 71 ? -1.303 7.744 0.880 1.00 96.94 71 LYS A N 1
ATOM 568 C CA . LYS A 1 71 ? -2.289 7.641 1.963 1.00 96.94 71 LYS A CA 1
ATOM 569 C C . LYS A 1 71 ? -3.688 8.046 1.500 1.00 96.94 71 LYS A C 1
ATOM 571 O O . LYS A 1 71 ? -4.652 7.354 1.835 1.00 96.94 71 LYS A O 1
ATOM 576 N N . ASN A 1 72 ? -3.802 9.155 0.771 1.00 97.81 72 ASN A N 1
ATOM 577 C CA . ASN A 1 72 ? -5.083 9.626 0.250 1.00 97.81 72 ASN A CA 1
ATOM 578 C C . ASN A 1 72 ? -5.671 8.603 -0.729 1.00 97.81 72 ASN A C 1
ATOM 580 O O . ASN A 1 72 ? -6.812 8.191 -0.553 1.00 97.81 72 ASN A O 1
ATOM 584 N N . PHE A 1 73 ? -4.854 8.072 -1.644 1.00 98.06 73 PHE A N 1
ATOM 585 C CA . PHE A 1 73 ? -5.257 7.000 -2.554 1.00 98.06 73 PHE A CA 1
ATOM 586 C C . PHE A 1 73 ? -5.812 5.771 -1.817 1.00 98.06 73 PHE A C 1
ATOM 588 O O . PHE A 1 73 ? -6.894 5.290 -2.149 1.00 98.06 73 PHE A O 1
ATOM 595 N N . PHE A 1 74 ? -5.119 5.271 -0.786 1.00 98.06 74 PHE A N 1
ATOM 596 C CA . PHE A 1 74 ? -5.633 4.142 -0.002 1.00 98.06 74 PHE A CA 1
ATOM 597 C C . PHE A 1 74 ? -6.943 4.462 0.718 1.00 98.06 74 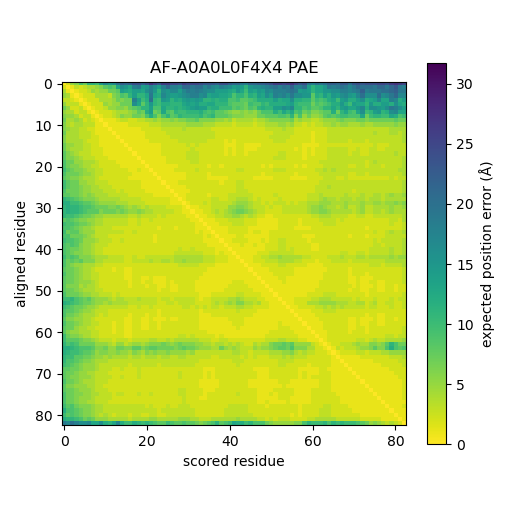PHE A C 1
ATOM 599 O O . PHE A 1 74 ? -7.791 3.582 0.850 1.00 98.06 74 PHE A O 1
ATOM 606 N N . THR A 1 75 ? -7.113 5.703 1.174 1.00 97.31 75 THR A N 1
ATOM 607 C CA . THR A 1 75 ? -8.346 6.148 1.831 1.00 97.31 75 THR A CA 1
ATOM 608 C C . THR A 1 75 ? -9.512 6.129 0.842 1.00 97.31 75 THR A C 1
ATOM 610 O O . THR A 1 75 ? -10.536 5.520 1.138 1.00 97.31 75 THR A O 1
ATOM 613 N N . ASP A 1 76 ? -9.322 6.670 -0.362 1.00 98.00 76 ASP A N 1
ATOM 614 C CA . ASP A 1 76 ? -10.341 6.675 -1.418 1.00 98.00 76 ASP A CA 1
ATOM 615 C C . ASP A 1 76 ? -10.718 5.247 -1.855 1.00 98.00 76 ASP A C 1
ATOM 617 O O . ASP A 1 76 ? -11.896 4.916 -2.013 1.00 98.00 76 ASP A O 1
ATOM 621 N N . VAL A 1 77 ? -9.722 4.365 -2.007 1.00 97.94 77 VAL A N 1
ATOM 622 C CA . VAL A 1 77 ? -9.942 2.944 -2.327 1.00 97.94 77 VAL A CA 1
ATOM 623 C C . VAL A 1 77 ? -10.696 2.240 -1.204 1.00 97.94 77 VAL A C 1
ATOM 625 O O . VAL A 1 77 ? -11.587 1.440 -1.478 1.00 97.94 77 VAL A O 1
ATOM 628 N N . TYR A 1 78 ? -10.374 2.536 0.055 1.00 97.81 78 TYR A N 1
ATOM 629 C CA . TYR A 1 78 ? -11.082 1.972 1.198 1.00 97.81 78 TYR A CA 1
ATOM 630 C C . TYR A 1 78 ? -12.545 2.422 1.241 1.00 97.81 78 TYR A C 1
ATOM 632 O O . TYR A 1 78 ? -13.431 1.587 1.415 1.00 97.81 78 TYR A O 1
ATOM 640 N N . GLU A 1 79 ? -12.816 3.707 1.012 1.00 97.00 79 GLU A N 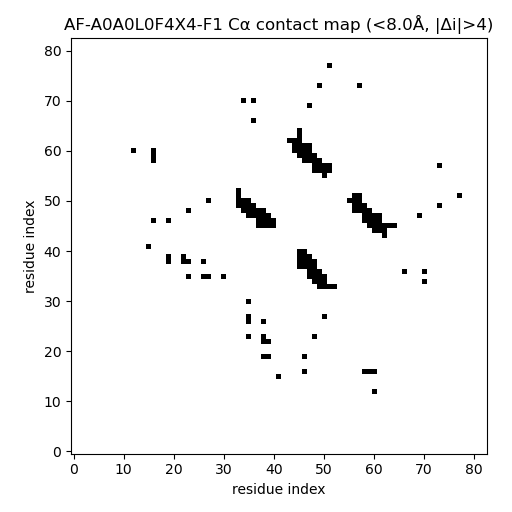1
ATOM 641 C CA . GLU A 1 79 ? -14.184 4.222 0.920 1.00 97.00 79 GLU A CA 1
ATOM 642 C C . GLU A 1 79 ? -14.980 3.573 -0.214 1.00 97.00 79 GLU A C 1
ATOM 644 O O . GLU A 1 79 ? -16.178 3.335 -0.064 1.00 97.00 79 GLU A O 1
ATOM 649 N N . LEU A 1 80 ? -14.332 3.289 -1.346 1.00 97.50 80 LEU A N 1
ATOM 650 C CA . LEU A 1 80 ? -14.956 2.579 -2.457 1.00 97.50 80 LEU A CA 1
ATOM 651 C C . LEU A 1 80 ? -15.183 1.096 -2.143 1.00 97.50 80 LEU A C 1
ATOM 653 O O . LEU A 1 80 ? -16.222 0.566 -2.506 1.00 97.50 80 LEU A O 1
ATOM 657 N N . TYR A 1 81 ? -14.238 0.437 -1.471 1.00 96.88 81 TYR A N 1
ATOM 658 C CA . TYR A 1 81 ? -14.319 -0.981 -1.108 1.00 96.88 81 TYR A CA 1
ATOM 659 C C . TYR A 1 81 ? -15.435 -1.282 -0.099 1.00 96.88 81 TYR A C 1
ATOM 661 O O . TYR A 1 81 ? -16.013 -2.365 -0.127 1.00 96.88 81 TYR A O 1
ATOM 669 N N . VAL A 1 82 ? -15.712 -0.347 0.815 1.00 95.00 82 VAL A N 1
ATOM 670 C CA . VAL A 1 82 ? -16.743 -0.506 1.855 1.00 95.00 82 VAL A CA 1
ATOM 671 C C . VAL A 1 82 ? -18.160 -0.226 1.331 1.00 95.00 82 VAL A C 1
ATOM 673 O O . VAL A 1 82 ? -19.129 -0.629 1.977 1.00 95.00 82 VAL A O 1
ATOM 676 N N . LYS A 1 83 ? -18.29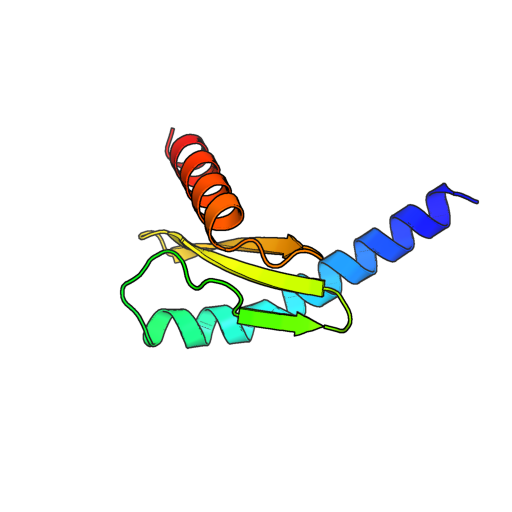4 0.465 0.194 1.00 90.62 83 LYS A N 1
ATOM 677 C CA . LYS A 1 83 ? -19.585 0.715 -0.466 1.00 90.62 83 LYS A CA 1
ATOM 678 C C . LYS A 1 83 ? -20.073 -0.516 -1.221 1.00 90.62 83 LYS A C 1
ATOM 680 O O . LYS A 1 83 ? -21.300 -0.750 -1.161 1.00 90.62 83 LYS A O 1
#

pLDDT: mean 93.66, std 6.81, range [61.38, 98.19]

Foldseek 3Di:
DVVVVVVVVVVVVVVVQVVCVVQVVVQVVVDPAQWSQFSDDDDQWTWTWGADPVRDIDIDIDRDRDRPVVVVVVVVVVVVVVD

InterPro domains:
  IPR006722 Trafficking protein particle complex subunit 2 [PF04628] (5-83)
  IPR006722 Trafficking protein particle complex subunit 2 [PTHR12403] (4-83)
  IPR011012 Longin-like domain superfamily [SSF64356] (6-83)

Nearest PDB structures (foldseek):
  2j3w-assembly1_C  TM=9.976E-01  e=8.185E-08  Mus musculus
  7b70-assembly1_E  TM=8.827E-01  e=1.074E-06  Drosophila melanogaster
  7ath-assembly1_AAA  TM=5.431E-01  e=5.364E-01  Microbacterium sp.
  8dml-assembly2_C  TM=3.931E-01  e=1.560E+00  Vibrio parahaemolyticus
  1bf4-assembly1_A  TM=5.427E-01  e=3.999E+00  Sulfolobus acidocaldarius

Radius of gyration: 13.66 Å; Cα contacts (8 Å, |Δi|>4): 83; chains: 1; bounding box: 35×23×44 Å

Sequence (83 aa):
DADAKRDENRHLNQFIVHAGLDIVEEAVWTTANLNLRVVDKFNEWFTSAFVTAGGTKFMLLHDTRDDDNIKNFFTDVYELYVK

Organism: NCBI:txid667725

Secondary structure (DSSP, 8-state):
-HHHHHHHHHHHHHHHHHHTHHHHHHHGGG-S-SEEEEEEEETTEEEEEEE-TTSPEEEEEESS--HHHHHHHHHHHHHHHH-